Protein AF-A0A8H9AJJ0-F1 (afdb_monomer)

Mean predicted aligned error: 6.05 Å

Solvent-accessible surface area (backbone atoms only — not comparable to full-atom values): 7308 Å² total; per-residue (Å²): 135,81,74,43,32,34,42,67,49,96,86,74,47,79,44,82,40,78,66,68,56,63,47,35,72,48,75,40,75,92,76,56,26,38,43,30,27,13,41,34,85,67,61,60,88,91,44,80,47,28,68,42,54,62,27,43,49,65,76,58,33,47,30,60,77,32,35,38,36,30,72,42,64,71,45,50,35,41,33,28,30,70,80,91,70,82,76,54,98,85,54,63,83,82,66,79,80,70,48,56,39,40,82,36,28,38,30,41,56,80,34,54,70,47,79,53,78,85,72,88,74,75,85,125

Organism: Shigella boydii (NCBI:txid621)

Radius of gyration: 15.12 Å; Cα contacts (8 Å, |Δi|>4): 218; chains: 1; bounding box: 36×32×38 Å

pLDDT: mean 88.25, std 12.68, range [43.38, 98.0]

Secondary structure (DSSP, 8-state):
----EEEE-TTS-EEEEPPPPTT-EEEETTTTEEEEES--S-PPTT-TTHHHHHTS-HHHHT-TT-EEEESSTT-PEEEEE---PPPPTTPPSSPPPPSEEEEEEEE-TTS-EEE----S----

Nearest PDB structures (foldseek):
  8cp6-assembly1_B  TM=4.718E-01  e=9.000E-05  Pseudomonas aeruginosa
  8x0v-assembly1_B  TM=2.947E-01  e=1.580E+00  Stachybotrys sp.
  8xvt-assembly1_D  TM=3.325E-01  e=7.893E+00  Homo sapiens
  7rro-assembly1_X  TM=2.907E-01  e=8.396E+00  Bos taurus

Foldseek 3Di:
DQQWAWEADPVRDIDTDRDDFAQDKDQDPVVLKIKGFAQDQADDPPPLQGLQLNLADCVQRNDRQWMWMANHSQDKTQIWHDADDDDDPPAPPPHDGDSYTDRQWIAGSNRDIDGDHDDPDPPD

Structure (mmCIF, N/CA/C/O backbone):
data_AF-A0A8H9AJJ0-F1
#
_entry.id   AF-A0A8H9AJJ0-F1
#
loop_
_atom_site.group_PDB
_atom_site.id
_atom_site.type_symbol
_atom_site.label_atom_id
_atom_site.label_alt_id
_atom_site.label_comp_id
_atom_site.label_asym_id
_atom_site.label_entity_id
_atom_site.label_seq_id
_atom_site.pdbx_PDB_ins_code
_atom_site.Cartn_x
_atom_site.Cartn_y
_atom_site.Cartn_z
_atom_site.occupancy
_atom_site.B_iso_or_equiv
_atom_site.auth_seq_id
_atom_site.auth_comp_id
_atom_site.auth_asym_id
_atom_site.auth_atom_id
_atom_site.pdbx_PDB_model_num
ATOM 1 N N . ARG A 1 1 ? 22.107 -7.146 2.492 1.00 48.84 1 ARG A N 1
ATOM 2 C CA . ARG A 1 1 ? 20.794 -7.828 2.494 1.00 48.84 1 ARG A CA 1
ATOM 3 C C . ARG A 1 1 ? 19.827 -6.804 1.931 1.00 48.84 1 ARG A C 1
ATOM 5 O O . ARG A 1 1 ? 19.473 -5.886 2.653 1.00 48.84 1 ARG A O 1
ATOM 12 N N . ASP A 1 2 ? 19.566 -6.897 0.629 1.00 55.88 2 ASP A N 1
ATOM 13 C CA . ASP A 1 2 ? 18.906 -5.874 -0.207 1.00 55.88 2 ASP A CA 1
ATOM 14 C C . ASP A 1 2 ? 17.390 -6.098 -0.325 1.00 55.88 2 ASP A C 1
ATOM 16 O O . ASP A 1 2 ? 16.751 -5.659 -1.276 1.00 55.88 2 ASP A O 1
ATOM 20 N N . ASP A 1 3 ? 16.791 -6.791 0.644 1.00 67.38 3 ASP A N 1
ATOM 21 C CA . ASP A 1 3 ? 15.403 -7.249 0.537 1.00 67.38 3 ASP A CA 1
ATOM 22 C C . ASP A 1 3 ? 14.382 -6.152 0.889 1.00 67.38 3 ASP A C 1
ATOM 24 O O . ASP A 1 3 ? 13.186 -6.408 0.842 1.00 67.38 3 ASP A O 1
ATOM 28 N N . GLY A 1 4 ? 14.827 -4.950 1.272 1.00 82.88 4 GLY A N 1
ATOM 29 C CA . GLY A 1 4 ? 13.969 -3.867 1.761 1.00 82.88 4 G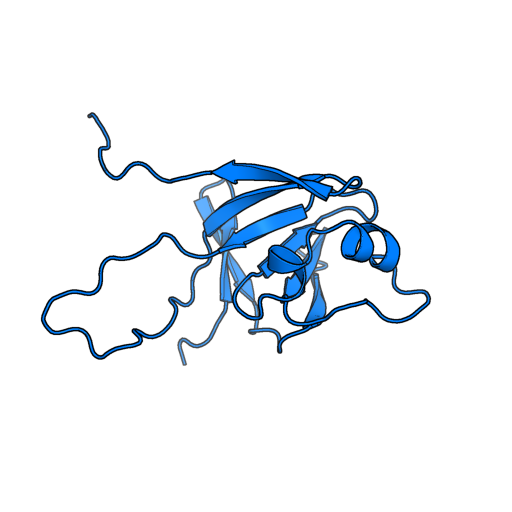LY A CA 1
ATOM 30 C C . GLY A 1 4 ? 13.032 -3.289 0.698 1.00 82.88 4 GLY A C 1
ATOM 31 O O . GLY A 1 4 ? 13.380 -3.186 -0.478 1.00 82.88 4 GLY A O 1
ATOM 32 N N . LEU A 1 5 ? 11.844 -2.856 1.122 1.00 90.62 5 LEU A N 1
ATOM 33 C CA . LEU A 1 5 ? 10.926 -2.095 0.279 1.00 90.62 5 LEU A CA 1
ATOM 34 C C . LEU A 1 5 ? 11.344 -0.623 0.268 1.00 90.62 5 LEU A C 1
ATOM 36 O O . LEU A 1 5 ? 11.479 -0.005 1.324 1.00 90.62 5 LEU A O 1
ATOM 40 N N . ILE A 1 6 ? 11.486 -0.053 -0.927 1.00 92.50 6 ILE A N 1
ATOM 41 C CA . ILE A 1 6 ? 11.859 1.355 -1.104 1.00 92.50 6 ILE A CA 1
ATOM 42 C C . ILE A 1 6 ? 10.716 2.112 -1.781 1.00 92.50 6 ILE A C 1
ATOM 44 O O . ILE A 1 6 ? 10.270 1.734 -2.868 1.00 92.50 6 ILE A O 1
ATOM 48 N N . LEU A 1 7 ? 10.262 3.194 -1.146 1.00 91.94 7 LEU A N 1
ATOM 49 C CA . LEU A 1 7 ? 9.294 4.143 -1.700 1.00 91.94 7 LEU A CA 1
ATOM 50 C C . LEU A 1 7 ? 9.980 5.486 -1.938 1.00 91.94 7 LEU A C 1
ATOM 52 O O . LEU A 1 7 ? 10.677 5.975 -1.056 1.00 91.94 7 LEU A O 1
ATOM 56 N N . ASN A 1 8 ? 9.757 6.099 -3.096 1.00 88.88 8 ASN A N 1
ATOM 57 C CA . ASN A 1 8 ? 10.261 7.443 -3.375 1.00 88.88 8 ASN A CA 1
ATOM 58 C C . ASN A 1 8 ? 9.124 8.455 -3.231 1.00 88.88 8 ASN A C 1
ATOM 60 O O . ASN A 1 8 ? 8.056 8.268 -3.819 1.00 88.88 8 ASN A O 1
ATOM 64 N N . ASP A 1 9 ? 9.344 9.506 -2.442 1.00 86.06 9 ASP A N 1
ATOM 65 C CA . ASP A 1 9 ? 8.394 10.611 -2.326 1.00 86.06 9 ASP A CA 1
ATOM 66 C C . ASP A 1 9 ? 8.611 11.681 -3.411 1.00 86.06 9 ASP A C 1
ATOM 68 O O . ASP A 1 9 ? 9.581 11.663 -4.171 1.00 86.06 9 ASP A O 1
ATOM 72 N N . ASN A 1 10 ? 7.689 12.644 -3.481 1.00 82.69 10 ASN A N 1
ATOM 73 C CA . ASN A 1 10 ? 7.726 13.715 -4.480 1.00 82.69 10 ASN A CA 1
ATOM 74 C C . ASN A 1 10 ? 8.901 14.695 -4.289 1.00 82.69 10 ASN A C 1
ATOM 76 O O . ASN A 1 10 ? 9.173 15.492 -5.183 1.00 82.69 10 ASN A O 1
ATOM 80 N N . GLY A 1 11 ? 9.575 14.670 -3.134 1.00 84.94 11 GLY A N 1
ATOM 81 C CA . GLY A 1 11 ? 10.755 15.484 -2.839 1.00 84.94 11 GLY A CA 1
ATOM 82 C C . GLY A 1 11 ? 12.069 14.819 -3.254 1.00 84.94 11 GLY A C 1
ATOM 83 O O . GLY A 1 11 ? 13.133 15.378 -2.997 1.00 84.94 11 GLY A O 1
ATOM 84 N N . GLY A 1 12 ? 12.010 13.632 -3.869 1.00 85.75 12 GLY A N 1
ATOM 85 C CA . GLY A 1 12 ? 13.187 12.860 -4.267 1.00 85.75 12 GLY A CA 1
ATOM 86 C C . GLY A 1 12 ? 13.827 12.078 -3.118 1.00 85.75 12 GLY A C 1
ATOM 87 O O . GLY A 1 12 ? 14.935 11.566 -3.275 1.00 85.75 12 GLY A O 1
ATOM 88 N N . ARG A 1 13 ? 13.156 11.972 -1.964 1.00 92.62 13 ARG A N 1
ATOM 89 C CA . ARG A 1 13 ? 13.641 11.191 -0.824 1.00 92.62 13 ARG A CA 1
ATOM 90 C C . ARG A 1 13 ? 13.195 9.737 -0.959 1.00 92.62 13 ARG A C 1
ATOM 92 O O . ARG A 1 13 ? 12.023 9.456 -1.204 1.00 92.62 13 ARG A O 1
ATOM 99 N N . SER A 1 14 ? 14.128 8.818 -0.726 1.00 91.62 14 SER A N 1
ATOM 100 C CA . SER A 1 14 ? 13.841 7.391 -0.579 1.00 91.62 14 SER A CA 1
ATOM 101 C C . SER A 1 14 ? 13.497 7.056 0.872 1.00 91.62 14 SER A C 1
ATOM 103 O O . SER A 1 14 ? 14.194 7.450 1.808 1.00 91.62 14 SER A O 1
ATOM 105 N N . ILE A 1 15 ? 12.413 6.312 1.052 1.00 92.69 15 ILE A N 1
ATOM 106 C CA . ILE A 1 15 ? 11.880 5.854 2.331 1.00 92.69 15 ILE A CA 1
ATOM 107 C C . ILE A 1 15 ? 11.983 4.331 2.344 1.00 92.69 15 ILE A C 1
ATOM 109 O O . ILE A 1 15 ? 11.509 3.663 1.423 1.00 92.69 15 ILE A O 1
ATOM 113 N N . HIS A 1 16 ? 12.597 3.787 3.390 1.00 93.19 16 HIS A N 1
ATOM 114 C CA . HIS A 1 16 ? 12.874 2.361 3.513 1.00 93.19 16 HIS A CA 1
ATOM 115 C C . HIS A 1 16 ? 11.912 1.699 4.498 1.00 93.19 16 HIS A C 1
ATOM 117 O O . HIS A 1 16 ? 11.689 2.203 5.599 1.00 93.19 16 HIS A O 1
ATOM 123 N N . PHE A 1 17 ? 11.385 0.545 4.107 1.00 93.62 17 PHE A N 1
ATOM 124 C CA . PHE A 1 17 ? 10.519 -0.299 4.918 1.00 93.62 17 PHE A CA 1
ATOM 125 C C . PHE A 1 17 ? 11.017 -1.741 4.913 1.00 93.62 17 PHE A C 1
ATOM 127 O O . PHE A 1 17 ? 11.537 -2.233 3.909 1.00 93.62 17 PHE A O 1
ATOM 134 N N . GLU A 1 18 ? 10.769 -2.447 6.014 1.00 93.69 18 GLU A N 1
ATOM 135 C CA . GLU A 1 18 ? 10.762 -3.907 5.980 1.00 93.69 18 GLU A CA 1
ATOM 136 C C . GLU A 1 18 ? 9.614 -4.387 5.072 1.00 93.69 18 GLU A C 1
ATOM 138 O O . GLU A 1 18 ? 8.513 -3.821 5.128 1.00 93.69 18 GLU A O 1
ATOM 143 N N . PRO A 1 19 ? 9.826 -5.407 4.222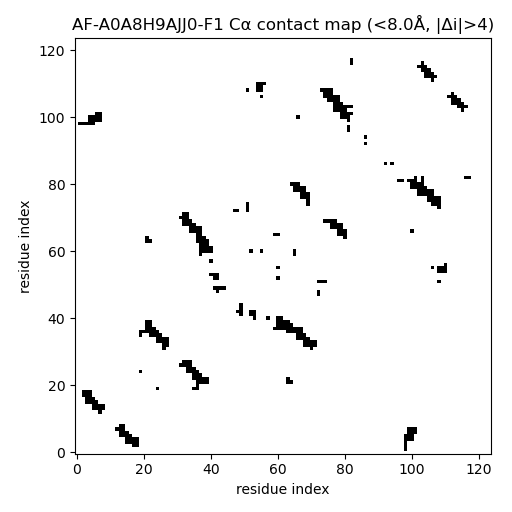 1.00 91.25 19 PRO A N 1
ATOM 144 C CA . PRO A 1 19 ? 8.764 -5.949 3.387 1.00 91.25 19 PRO A CA 1
ATOM 145 C C . PRO A 1 19 ? 7.639 -6.539 4.227 1.00 91.25 19 PRO A C 1
ATOM 147 O O . PRO A 1 19 ? 7.867 -7.351 5.120 1.00 91.25 19 PRO A O 1
ATOM 150 N N . LEU A 1 20 ? 6.410 -6.184 3.873 1.00 94.06 20 LEU A N 1
ATOM 151 C CA . LEU A 1 20 ? 5.213 -6.754 4.479 1.00 94.06 20 LEU A CA 1
ATOM 152 C C . LEU A 1 20 ? 4.896 -8.109 3.839 1.00 94.06 20 LEU A C 1
ATOM 154 O O . LEU A 1 20 ? 5.104 -8.288 2.635 1.00 94.06 20 LEU A O 1
ATOM 158 N N . LEU A 1 21 ? 4.334 -9.052 4.590 1.00 94.50 21 LEU A N 1
ATOM 159 C CA . LEU A 1 21 ? 3.688 -10.234 4.013 1.00 94.50 21 LEU A CA 1
ATOM 160 C C . LEU A 1 21 ? 2.392 -9.830 3.281 1.00 94.50 21 LEU A C 1
ATOM 162 O O . LEU A 1 21 ? 1.814 -8.778 3.567 1.00 94.50 21 LEU A O 1
ATOM 166 N N . PRO A 1 22 ? 1.909 -10.622 2.304 1.00 95.94 22 PRO A N 1
ATOM 167 C CA . PRO A 1 22 ? 0.635 -10.338 1.648 1.00 95.94 22 PRO A CA 1
ATOM 168 C C . PRO A 1 22 ? -0.509 -10.145 2.654 1.00 95.94 22 PRO A C 1
ATOM 170 O O . PRO A 1 22 ? -0.728 -10.982 3.529 1.00 95.94 22 PRO A O 1
ATOM 173 N N . GLY A 1 23 ? -1.242 -9.037 2.526 1.00 96.25 23 GLY A N 1
ATOM 174 C CA . GLY A 1 23 ? -2.350 -8.682 3.413 1.00 96.25 23 GLY A CA 1
ATOM 175 C C . GLY A 1 23 ? -1.976 -7.977 4.719 1.00 96.25 23 GLY A C 1
ATOM 176 O O . GLY A 1 23 ? -2.889 -7.607 5.465 1.00 96.25 23 GLY A O 1
ATOM 177 N N . GLU A 1 24 ? -0.689 -7.789 5.014 1.00 96.69 24 GLU A N 1
ATOM 178 C CA . GLU A 1 24 ? -0.245 -7.048 6.196 1.00 96.69 24 GLU A CA 1
ATOM 179 C C . GLU A 1 24 ? -0.382 -5.534 6.022 1.00 96.69 24 GLU A C 1
ATOM 181 O O . GLU A 1 24 ? -0.308 -4.990 4.917 1.00 96.69 24 GLU A O 1
ATOM 186 N N . ALA A 1 25 ? -0.561 -4.855 7.154 1.00 96.00 25 ALA A N 1
ATOM 187 C CA . ALA A 1 25 ? -0.649 -3.409 7.264 1.00 96.00 25 ALA A CA 1
ATOM 188 C C . ALA A 1 25 ? 0.235 -2.924 8.416 1.00 96.00 25 ALA A C 1
ATOM 190 O O . ALA A 1 25 ? 0.224 -3.506 9.500 1.00 96.00 25 ALA A O 1
ATOM 191 N N . VAL A 1 26 ? 0.948 -1.821 8.204 1.00 96.62 26 VAL A N 1
ATOM 192 C CA . VAL A 1 26 ? 1.746 -1.145 9.229 1.00 96.62 26 VAL A CA 1
ATOM 193 C C . VAL A 1 26 ? 1.471 0.353 9.198 1.00 96.62 26 VAL A C 1
ATOM 195 O O . VAL A 1 26 ? 1.272 0.937 8.133 1.00 96.62 26 VAL A O 1
ATOM 198 N N . TYR A 1 27 ? 1.461 0.989 10.368 1.00 96.69 27 TYR A N 1
ATOM 199 C CA . TYR A 1 27 ? 1.440 2.444 10.473 1.00 96.69 27 TYR A CA 1
ATOM 200 C C . TYR A 1 27 ? 2.856 2.966 10.710 1.00 96.69 27 TYR A C 1
ATOM 202 O O . TYR A 1 27 ? 3.467 2.685 11.744 1.00 96.69 27 TYR A O 1
ATOM 210 N N . SER A 1 28 ? 3.367 3.751 9.767 1.00 96.06 28 SER A N 1
ATOM 211 C CA . SER A 1 28 ? 4.612 4.488 9.934 1.00 96.06 28 SER A CA 1
ATOM 212 C C . SER A 1 28 ? 4.354 5.775 10.702 1.00 96.06 28 SER A C 1
ATOM 214 O O . SER A 1 28 ? 3.666 6.676 10.219 1.00 96.06 28 SER A O 1
ATOM 216 N N . ARG A 1 29 ? 4.934 5.886 11.900 1.00 96.50 29 ARG A N 1
ATOM 217 C CA . ARG A 1 29 ? 4.837 7.114 12.703 1.00 96.50 29 ARG A CA 1
ATOM 218 C C . ARG A 1 29 ? 5.703 8.240 12.138 1.00 96.50 29 ARG A C 1
ATOM 220 O O . ARG A 1 29 ? 5.284 9.386 12.235 1.00 96.50 29 ARG A O 1
ATOM 227 N N . SER A 1 30 ? 6.866 7.930 11.552 1.00 94.00 30 SER A N 1
ATOM 228 C CA . SER A 1 30 ? 7.751 8.944 10.954 1.00 94.00 30 SER A CA 1
ATOM 229 C C . SER A 1 30 ? 7.138 9.553 9.697 1.00 94.00 30 SER A C 1
ATOM 231 O O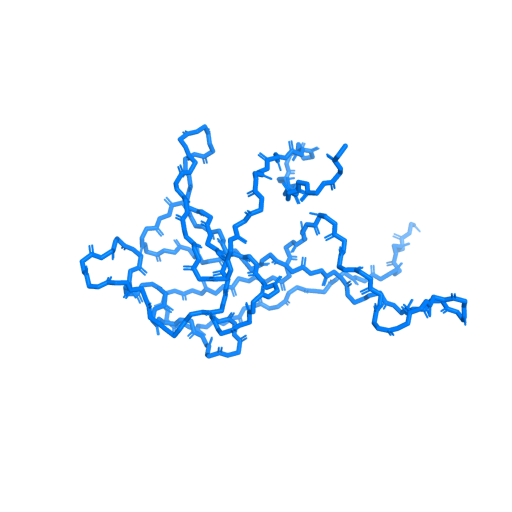 . SER A 1 30 ? 7.197 10.763 9.514 1.00 94.00 30 SER A O 1
ATOM 233 N N . GLU A 1 31 ? 6.478 8.725 8.884 1.00 95.12 31 GLU A N 1
ATOM 234 C CA . GLU A 1 31 ? 5.839 9.164 7.639 1.00 95.12 31 GLU A CA 1
ATOM 235 C C . GLU A 1 31 ? 4.357 9.534 7.823 1.00 95.12 31 GLU A C 1
ATOM 237 O O . GLU A 1 31 ? 3.700 9.951 6.875 1.00 95.12 31 GLU A O 1
ATOM 242 N N . SER A 1 32 ? 3.810 9.388 9.037 1.00 95.44 32 SER A N 1
ATOM 243 C CA . SER A 1 32 ? 2.400 9.659 9.371 1.00 95.44 32 SER A CA 1
ATOM 244 C C . SER A 1 32 ? 1.400 9.014 8.401 1.00 95.44 32 SER A C 1
ATOM 246 O O . SER A 1 32 ? 0.443 9.643 7.946 1.00 95.44 32 SER A O 1
ATOM 248 N N . MET A 1 33 ? 1.631 7.746 8.062 1.00 96.50 33 MET A N 1
ATOM 249 C CA . MET A 1 33 ? 0.835 7.034 7.063 1.00 96.50 33 MET A CA 1
ATOM 250 C C . MET A 1 33 ? 0.764 5.534 7.317 1.00 96.50 33 MET A C 1
ATOM 252 O O . MET A 1 33 ? 1.649 4.931 7.921 1.00 96.50 33 MET A O 1
ATOM 256 N N . TRP A 1 34 ? -0.292 4.922 6.799 1.00 97.44 34 TRP A N 1
ATOM 257 C CA . TRP A 1 34 ? -0.423 3.483 6.663 1.00 97.44 34 TRP A CA 1
ATOM 258 C C . TRP A 1 34 ? 0.219 3.003 5.368 1.00 97.44 34 TRP A C 1
ATOM 260 O O . TRP A 1 34 ? 0.020 3.600 4.308 1.00 97.44 34 TRP A O 1
ATOM 270 N N . LEU A 1 35 ? 0.915 1.878 5.469 1.00 97.62 35 LEU A N 1
ATOM 271 C CA . LEU A 1 35 ? 1.384 1.075 4.355 1.00 97.62 35 LEU A CA 1
ATOM 272 C C . LEU A 1 35 ? 0.735 -0.304 4.456 1.00 97.62 35 LEU A C 1
ATOM 274 O O . LEU A 1 35 ? 0.752 -0.926 5.516 1.00 97.62 35 LEU A O 1
ATOM 278 N N . VAL A 1 36 ? 0.151 -0.774 3.362 1.00 97.38 36 VAL A N 1
ATOM 279 C CA . VAL A 1 36 ? -0.556 -2.052 3.297 1.00 97.38 36 VAL A CA 1
ATOM 280 C C . VAL A 1 36 ? -0.093 -2.808 2.065 1.00 97.38 36 VAL A C 1
ATOM 282 O O . VAL A 1 36 ? -0.000 -2.227 0.985 1.00 97.38 36 VAL A O 1
ATOM 285 N N . ARG A 1 37 ? 0.177 -4.105 2.197 1.00 96.81 37 ARG A N 1
ATOM 286 C CA . ARG A 1 37 ? 0.409 -4.975 1.043 1.00 96.81 37 ARG A CA 1
ATOM 287 C C . ARG A 1 37 ? -0.901 -5.637 0.635 1.00 96.81 37 ARG A C 1
ATOM 289 O O . ARG A 1 37 ? -1.639 -6.141 1.482 1.00 96.81 37 ARG A O 1
ATOM 296 N N . GLY A 1 38 ? -1.189 -5.645 -0.663 1.00 97.31 38 GLY A N 1
ATOM 297 C CA . GLY A 1 38 ? -2.303 -6.412 -1.216 1.00 97.31 38 GLY A CA 1
ATOM 298 C C . GLY A 1 38 ? -2.169 -7.917 -0.967 1.00 97.31 38 GLY A C 1
ATOM 299 O O . GLY A 1 38 ? -1.199 -8.397 -0.377 1.00 97.31 38 GLY A O 1
ATOM 300 N N . GLY A 1 39 ? -3.175 -8.676 -1.393 1.00 97.56 39 GLY A N 1
ATOM 301 C CA . GLY A 1 39 ? -3.251 -10.122 -1.152 1.00 97.56 39 GLY A CA 1
ATOM 302 C C . GLY A 1 39 ? -4.263 -10.524 -0.083 1.00 97.56 39 GLY A C 1
ATOM 303 O O . GLY A 1 39 ? -4.198 -11.638 0.430 1.00 97.56 39 GLY A O 1
ATOM 304 N N . LYS A 1 40 ? -5.210 -9.641 0.264 1.00 95.81 40 LYS A N 1
ATOM 305 C CA . LYS A 1 40 ? -6.260 -9.948 1.242 1.00 95.81 40 LYS A CA 1
ATOM 306 C C . LYS A 1 40 ? -7.607 -9.385 0.821 1.00 95.81 40 LYS A C 1
ATOM 308 O O . LYS A 1 40 ? -7.731 -8.214 0.470 1.00 95.81 40 LYS A O 1
ATOM 313 N N . ALA A 1 41 ? -8.646 -10.209 0.918 1.00 96.62 41 ALA A N 1
ATOM 314 C CA . ALA A 1 41 ? -10.000 -9.797 0.566 1.00 96.62 41 ALA A CA 1
ATOM 315 C C . ALA A 1 41 ? -10.516 -8.681 1.487 1.00 96.62 41 ALA A C 1
ATOM 317 O O . ALA A 1 41 ? -10.979 -7.651 1.006 1.00 96.62 41 ALA A O 1
ATOM 318 N N . ALA A 1 42 ? -10.395 -8.830 2.802 1.00 95.69 42 ALA A N 1
ATOM 319 C CA . ALA A 1 42 ? -10.908 -7.860 3.765 1.00 95.69 42 ALA A CA 1
ATOM 320 C C . ALA A 1 42 ? -9.911 -7.621 4.897 1.00 95.69 42 ALA A C 1
ATOM 322 O O . ALA A 1 42 ? -9.179 -8.528 5.287 1.00 95.69 42 ALA A O 1
ATOM 323 N N . GLN A 1 43 ? -9.899 -6.410 5.449 1.00 94.00 43 GLN A N 1
ATOM 324 C CA . GLN A 1 43 ? -9.221 -6.165 6.720 1.00 94.00 43 GLN A CA 1
ATOM 325 C C . GLN A 1 43 ? -10.047 -6.738 7.880 1.00 94.00 43 GLN A C 1
ATOM 327 O O . GLN A 1 43 ? -11.251 -6.923 7.709 1.00 94.00 43 GLN A O 1
ATOM 332 N N . PRO A 1 44 ? -9.426 -7.040 9.037 1.00 91.31 44 PRO A N 1
ATOM 333 C CA . PRO A 1 44 ? -10.160 -7.508 10.208 1.00 91.31 44 PRO A CA 1
ATOM 334 C C . PRO A 1 44 ? -11.232 -6.504 10.639 1.00 91.31 44 PRO A C 1
ATOM 336 O O . PRO A 1 44 ? -11.080 -5.294 10.437 1.00 91.31 44 PRO A O 1
ATOM 339 N N . ASP A 1 45 ? -12.286 -7.004 11.277 1.00 87.81 45 ASP A N 1
ATOM 340 C CA . ASP A 1 45 ? -13.333 -6.154 11.835 1.00 87.81 45 ASP A CA 1
ATOM 341 C C . ASP A 1 45 ? -12.748 -5.147 12.833 1.00 87.81 45 ASP A C 1
ATOM 343 O O . ASP A 1 45 ? -11.833 -5.448 13.599 1.00 87.81 45 ASP A O 1
ATOM 347 N N . GLY A 1 46 ? -13.251 -3.912 12.790 1.00 89.88 46 GLY A N 1
ATOM 348 C CA . GLY A 1 46 ? -12.758 -2.815 13.628 1.00 89.88 46 GLY A CA 1
ATOM 349 C C . GLY A 1 46 ? -11.418 -2.209 13.190 1.00 89.88 46 GLY A C 1
ATOM 350 O O . GLY A 1 46 ? -11.005 -1.202 13.762 1.00 89.88 46 GLY A O 1
ATOM 351 N N . HIS A 1 47 ? -10.751 -2.745 12.160 1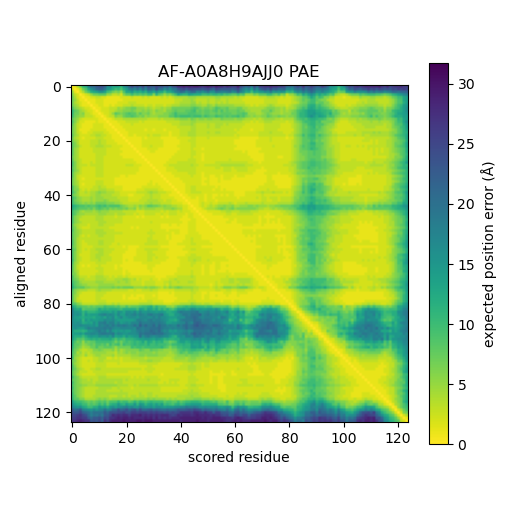.00 93.94 47 HIS A N 1
ATOM 352 C CA . HIS A 1 47 ? -9.538 -2.130 11.624 1.00 93.94 47 HIS A CA 1
ATOM 353 C C . HIS A 1 47 ? -9.844 -0.751 11.019 1.00 93.94 47 HIS A C 1
ATOM 355 O O . HIS A 1 47 ? -10.758 -0.606 10.204 1.00 93.94 47 HIS A O 1
ATOM 361 N N . THR A 1 48 ? -9.024 0.255 11.339 1.00 95.31 48 THR A N 1
ATOM 362 C CA . THR A 1 48 ? -9.208 1.658 10.915 1.00 95.31 48 THR A CA 1
ATOM 363 C C . THR A 1 48 ? -9.414 1.819 9.406 1.00 95.31 48 THR A C 1
ATOM 365 O O . THR A 1 48 ? -10.197 2.653 8.959 1.00 95.31 48 THR A O 1
ATOM 368 N N . LEU A 1 49 ? -8.731 0.998 8.605 1.00 96.81 49 LEU A N 1
ATOM 369 C CA . LEU A 1 49 ? -8.796 1.043 7.139 1.00 96.81 49 LEU A CA 1
ATOM 370 C C . LEU A 1 49 ? -9.845 0.106 6.523 1.00 96.81 49 LEU A C 1
ATOM 372 O O . LEU A 1 49 ? -9.913 0.030 5.301 1.00 96.81 49 LEU A O 1
ATOM 376 N N . ALA A 1 50 ? -10.647 -0.627 7.304 1.00 95.94 50 ALA A N 1
ATOM 377 C CA . ALA A 1 50 ? -11.493 -1.701 6.770 1.00 95.94 50 ALA A CA 1
ATOM 378 C C . ALA A 1 50 ? -12.469 -1.230 5.685 1.00 95.94 50 ALA A C 1
ATOM 380 O O . ALA A 1 50 ? -12.557 -1.840 4.619 1.00 95.94 50 ALA A O 1
ATOM 381 N N . ARG A 1 51 ? -13.140 -0.094 5.911 1.00 95.38 51 ARG A N 1
ATOM 382 C CA . ARG A 1 51 ? -14.059 0.492 4.926 1.00 95.38 51 ARG A CA 1
ATOM 383 C C . ARG A 1 51 ? -13.330 0.941 3.659 1.00 95.38 51 ARG A C 1
ATOM 385 O O . ARG A 1 51 ? -13.788 0.658 2.558 1.00 95.38 51 ARG A O 1
ATOM 392 N N . LEU A 1 52 ? -12.206 1.636 3.822 1.00 97.19 52 LEU A N 1
ATOM 393 C CA . LEU A 1 52 ? -11.416 2.161 2.712 1.00 97.19 52 LEU A CA 1
ATOM 394 C C . LEU A 1 52 ? -10.772 1.030 1.887 1.00 97.19 52 LEU A C 1
ATOM 396 O O . LEU A 1 52 ? -10.700 1.119 0.666 1.00 97.19 52 LEU A O 1
ATOM 400 N N . TRP A 1 53 ? -10.357 -0.058 2.539 1.00 97.62 53 TRP A N 1
ATOM 401 C CA . TRP A 1 53 ? -9.880 -1.279 1.890 1.00 97.62 53 TRP A CA 1
ATOM 402 C C . TRP A 1 53 ? -10.983 -1.980 1.100 1.00 97.62 53 TRP A C 1
ATOM 404 O O . TRP A 1 53 ? -10.771 -2.388 -0.036 1.00 97.62 53 TRP A O 1
ATOM 414 N N . GLY A 1 54 ? -12.176 -2.105 1.690 1.00 96.75 54 GLY A N 1
ATOM 415 C CA . GLY A 1 54 ? -13.319 -2.755 1.049 1.00 96.75 54 GLY A CA 1
ATOM 416 C C . GLY A 1 54 ? -13.822 -2.035 -0.205 1.00 96.75 54 GLY A C 1
ATOM 417 O O . GLY A 1 54 ? -14.456 -2.670 -1.042 1.00 96.75 54 GLY A O 1
ATOM 418 N N . ALA A 1 55 ? -13.521 -0.742 -0.349 1.00 96.69 55 ALA A N 1
ATOM 419 C CA . ALA A 1 55 ? -13.851 0.035 -1.540 1.00 96.69 55 ALA A CA 1
ATOM 420 C C . ALA A 1 55 ? -12.900 -0.218 -2.722 1.00 96.69 55 ALA A C 1
ATOM 422 O O . ALA A 1 55 ? -13.245 0.124 -3.848 1.00 96.69 55 ALA A O 1
ATOM 423 N N . LEU A 1 56 ? -11.715 -0.797 -2.495 1.00 97.81 56 LEU A N 1
ATOM 424 C CA . LEU A 1 56 ? -10.773 -1.080 -3.575 1.00 97.81 56 LEU A CA 1
ATOM 425 C C . LEU A 1 56 ? -11.331 -2.134 -4.546 1.00 97.81 56 LEU A C 1
ATOM 427 O O . LEU A 1 56 ? -11.859 -3.161 -4.097 1.00 97.81 56 LEU A O 1
ATOM 431 N N . PRO A 1 57 ? -11.128 -1.950 -5.863 1.00 97.44 57 PRO A N 1
ATOM 432 C CA . PRO A 1 57 ? -11.354 -3.001 -6.844 1.00 97.44 57 PRO A CA 1
ATOM 433 C C . PRO A 1 57 ? -10.644 -4.316 -6.458 1.00 97.44 57 PRO A C 1
ATOM 435 O O . PRO A 1 57 ? -9.528 -4.276 -5.920 1.00 97.44 57 PRO A O 1
ATOM 438 N N . PRO A 1 58 ? -11.274 -5.492 -6.672 1.00 97.81 58 PRO A N 1
ATOM 439 C CA . PRO A 1 58 ? -10.695 -6.786 -6.304 1.00 97.81 58 PRO A CA 1
ATOM 440 C C . PRO A 1 58 ? -9.292 -7.031 -6.866 1.00 97.81 58 PRO A C 1
ATOM 442 O O . PRO A 1 58 ? -8.439 -7.521 -6.134 1.00 97.81 58 PRO A O 1
ATOM 445 N N . ASP A 1 59 ? -9.037 -6.653 -8.114 1.00 96.06 59 ASP A N 1
ATOM 446 C CA . ASP A 1 59 ? -7.739 -6.764 -8.788 1.00 96.06 59 ASP A CA 1
ATOM 447 C C . ASP A 1 59 ? -6.623 -5.995 -8.064 1.00 96.06 59 ASP A C 1
ATOM 449 O O . ASP A 1 59 ? -5.491 -6.475 -7.997 1.00 96.06 59 ASP A O 1
ATOM 453 N N . ILE A 1 60 ? -6.944 -4.864 -7.427 1.00 96.88 60 ILE A N 1
ATOM 454 C CA . ILE A 1 60 ? -5.977 -4.094 -6.636 1.00 96.88 60 ILE A CA 1
ATOM 455 C C . ILE A 1 60 ? -5.764 -4.728 -5.257 1.00 96.88 60 ILE A C 1
ATOM 457 O O . ILE A 1 60 ? -4.634 -5.050 -4.8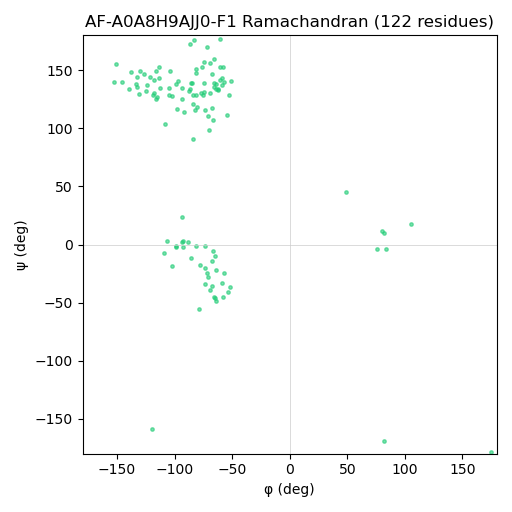87 1.00 96.88 60 ILE A O 1
ATOM 461 N N . ARG A 1 61 ? -6.831 -4.937 -4.473 1.00 96.81 61 ARG A N 1
ATOM 462 C CA . ARG A 1 61 ? -6.693 -5.404 -3.074 1.00 96.81 61 ARG A CA 1
ATOM 463 C C . ARG A 1 61 ? -6.244 -6.863 -2.950 1.00 96.81 61 ARG A C 1
ATOM 465 O O . ARG A 1 61 ? -5.613 -7.235 -1.958 1.00 96.81 61 ARG A O 1
ATOM 472 N N . LEU A 1 62 ? -6.551 -7.702 -3.941 1.00 97.88 62 LEU A N 1
ATOM 473 C CA . LEU A 1 62 ? -6.141 -9.108 -3.958 1.00 97.88 62 LEU A CA 1
ATOM 474 C C . LEU A 1 62 ? -4.744 -9.315 -4.550 1.00 97.88 62 LEU A C 1
ATOM 476 O O . LEU A 1 62 ? -4.197 -10.401 -4.385 1.00 97.88 62 LEU A O 1
ATOM 480 N N . SER A 1 63 ? -4.140 -8.309 -5.191 1.00 95.62 63 SER A N 1
ATOM 481 C CA . SER A 1 63 ? -2.797 -8.451 -5.760 1.00 95.62 63 SER A CA 1
ATOM 482 C C . SER A 1 63 ? -1.725 -8.461 -4.662 1.00 95.62 63 SER A C 1
ATOM 484 O O . SER A 1 63 ? -1.513 -7.436 -4.017 1.00 95.62 63 SER A O 1
ATOM 486 N N . PRO A 1 64 ? -0.972 -9.560 -4.461 1.00 94.06 64 PRO A N 1
ATOM 487 C CA . PRO A 1 64 ? 0.087 -9.622 -3.451 1.00 94.06 64 PRO A CA 1
ATOM 488 C C . PRO A 1 64 ? 1.343 -8.833 -3.847 1.00 94.06 64 PRO A C 1
ATOM 490 O O . PRO A 1 64 ? 2.331 -8.819 -3.108 1.00 94.06 64 PRO A O 1
ATOM 493 N N . HIS A 1 65 ? 1.351 -8.225 -5.030 1.00 91.62 65 HIS A N 1
ATOM 494 C CA . HIS A 1 65 ? 2.507 -7.522 -5.567 1.00 91.62 65 HIS A CA 1
ATOM 495 C C . HIS A 1 65 ? 2.391 -5.997 -5.433 1.00 91.62 65 HIS A C 1
ATOM 497 O O . HIS A 1 65 ? 3.409 -5.300 -5.494 1.00 91.62 65 HIS A O 1
ATOM 503 N N . LEU A 1 66 ? 1.171 -5.494 -5.218 1.00 94.69 66 LEU A N 1
ATOM 504 C CA . LEU A 1 66 ? 0.905 -4.081 -4.988 1.00 94.69 66 LEU A CA 1
ATOM 505 C C . LEU A 1 66 ? 1.084 -3.722 -3.515 1.00 94.69 66 LEU A C 1
ATOM 507 O O . LEU A 1 66 ? 0.649 -4.443 -2.611 1.00 94.69 66 LEU A O 1
ATOM 511 N N . TYR A 1 67 ? 1.685 -2.559 -3.303 1.00 96.12 67 TYR A N 1
ATOM 512 C CA . TYR A 1 67 ? 1.633 -1.847 -2.039 1.00 96.12 67 TYR A CA 1
ATOM 513 C C . TYR A 1 67 ? 0.660 -0.679 -2.157 1.00 96.12 67 TYR A C 1
ATOM 515 O O . TYR A 1 67 ? 0.453 -0.110 -3.228 1.00 96.12 67 TYR A O 1
ATOM 523 N N . LEU A 1 68 ? 0.032 -0.343 -1.043 1.00 97.38 68 LEU A N 1
ATOM 524 C CA . LEU A 1 68 ? -0.978 0.691 -0.939 1.00 97.38 68 LEU A CA 1
ATOM 525 C C . LEU A 1 68 ? -0.626 1.581 0.239 1.00 97.38 68 LEU A C 1
ATOM 527 O O . LEU A 1 68 ? -0.375 1.101 1.345 1.00 97.38 68 LEU A O 1
ATOM 531 N N . ALA A 1 69 ? -0.615 2.879 -0.004 1.00 97.56 69 ALA A N 1
ATOM 532 C CA . ALA A 1 69 ? -0.306 3.878 0.999 1.00 97.56 69 ALA A CA 1
ATOM 533 C C . ALA A 1 69 ? -1.509 4.798 1.216 1.00 97.56 69 ALA A C 1
ATOM 535 O O . ALA A 1 69 ? -2.195 5.156 0.259 1.00 97.56 69 ALA A O 1
ATOM 536 N N . THR A 1 70 ? -1.764 5.197 2.460 1.00 97.69 70 THR A N 1
ATOM 537 C CA . THR A 1 70 ? -2.722 6.265 2.785 1.00 97.69 70 THR A CA 1
ATOM 538 C C . THR A 1 70 ? -2.340 6.942 4.094 1.00 97.69 70 THR A C 1
ATOM 540 O O . THR A 1 70 ? -1.968 6.280 5.060 1.00 97.69 70 THR A O 1
ATOM 543 N N . ASN A 1 71 ? -2.472 8.261 4.172 1.00 96.44 71 ASN A N 1
ATOM 544 C CA . ASN A 1 71 ? -2.323 9.011 5.421 1.00 96.44 71 ASN A CA 1
ATOM 545 C C . ASN A 1 71 ? -3.669 9.236 6.136 1.00 96.44 71 ASN A C 1
ATOM 547 O O . ASN A 1 71 ? -3.721 9.879 7.182 1.00 96.44 71 ASN A O 1
ATOM 551 N N . SER A 1 72 ? -4.768 8.709 5.585 1.00 95.19 72 SER A N 1
ATOM 552 C CA . SER A 1 72 ? -6.122 8.941 6.082 1.00 95.19 72 SER A CA 1
ATOM 553 C C . SER A 1 72 ? -7.015 7.715 5.907 1.00 95.19 72 SER A C 1
ATOM 555 O O . SER A 1 72 ? -7.047 7.078 4.854 1.00 95.19 72 SER A O 1
ATOM 557 N N . ALA A 1 73 ? -7.852 7.430 6.907 1.00 92.88 73 ALA A N 1
ATOM 558 C CA . ALA A 1 73 ? -8.900 6.411 6.798 1.00 92.88 73 ALA A CA 1
ATOM 559 C C . ALA A 1 73 ? -9.979 6.757 5.748 1.00 92.88 73 ALA A C 1
ATOM 561 O O . ALA A 1 73 ? -10.811 5.917 5.415 1.00 92.88 73 ALA A O 1
ATOM 562 N N . GLN A 1 74 ? -9.973 7.987 5.220 1.00 93.75 74 GLN A N 1
ATOM 563 C CA . GLN A 1 74 ? -10.869 8.435 4.150 1.00 93.75 74 GLN A CA 1
ATOM 564 C C . GLN A 1 74 ? -10.222 8.399 2.755 1.00 93.75 74 GLN A C 1
ATOM 566 O O . GLN A 1 74 ? -10.902 8.709 1.776 1.00 93.75 74 GLN A O 1
ATOM 571 N N . GLY A 1 75 ? -8.951 7.999 2.659 1.00 94.50 75 GLY A N 1
ATOM 572 C CA . GLY A 1 75 ? -8.193 7.931 1.411 1.00 94.50 75 GLY A CA 1
ATOM 573 C C . GLY A 1 75 ? -7.598 9.275 0.966 1.00 94.50 75 GLY A C 1
ATOM 574 O O . GLY A 1 75 ? -7.630 10.241 1.735 1.00 94.50 75 GLY A O 1
ATOM 575 N N . PRO A 1 76 ? -7.075 9.343 -0.274 1.00 96.56 76 PRO A N 1
ATOM 576 C CA . PRO A 1 76 ? -7.048 8.267 -1.275 1.00 96.56 76 PRO A CA 1
ATOM 577 C C . PRO A 1 76 ? -6.054 7.149 -0.923 1.00 96.56 76 PRO A C 1
ATOM 579 O O . PRO A 1 76 ? -5.237 7.289 -0.019 1.00 96.56 76 PRO A O 1
ATOM 582 N N . TRP A 1 77 ? -6.113 6.043 -1.659 1.00 98.00 77 TRP A N 1
ATOM 583 C CA . TRP A 1 77 ? -4.997 5.110 -1.762 1.00 98.00 77 TRP A CA 1
ATOM 584 C C . TRP A 1 77 ? -4.024 5.582 -2.836 1.00 98.00 77 TRP A C 1
ATOM 586 O O . TRP A 1 77 ? -4.432 5.788 -3.980 1.00 98.00 77 TRP A O 1
ATOM 596 N N . TRP A 1 78 ? -2.743 5.665 -2.496 1.00 97.12 78 TRP A N 1
ATOM 597 C CA . TRP A 1 78 ? -1.654 5.652 -3.470 1.00 97.12 78 TRP A CA 1
ATOM 598 C C . TRP A 1 78 ? -1.325 4.205 -3.823 1.00 97.12 78 TRP A C 1
ATOM 600 O O . TRP A 1 78 ? -0.999 3.413 -2.936 1.00 97.12 78 TRP A O 1
ATOM 610 N N . ILE A 1 79 ? -1.439 3.857 -5.106 1.00 96.50 79 ILE A N 1
ATOM 611 C CA . ILE A 1 79 ? -1.177 2.510 -5.620 1.00 96.50 79 ILE A CA 1
ATOM 612 C C . ILE A 1 79 ? 0.283 2.437 -6.057 1.00 96.50 79 ILE A C 1
ATOM 614 O O . ILE A 1 79 ? 0.704 3.100 -7.009 1.00 96.50 79 ILE A O 1
ATOM 618 N N . LEU A 1 80 ? 1.050 1.621 -5.343 1.00 94.50 80 LEU A N 1
ATOM 619 C CA . LEU A 1 80 ? 2.492 1.493 -5.472 1.00 94.50 80 LEU A CA 1
ATOM 620 C C . LEU A 1 80 ? 2.810 0.144 -6.123 1.00 94.50 80 LEU A C 1
ATOM 622 O O . LEU A 1 80 ? 2.706 -0.918 -5.501 1.00 94.50 80 LEU A O 1
ATOM 626 N N . GLY A 1 81 ? 3.159 0.201 -7.403 1.00 91.38 81 GLY A N 1
ATOM 627 C CA . GLY A 1 81 ? 3.430 -0.952 -8.257 1.00 91.38 81 GLY A CA 1
ATOM 628 C C . GLY A 1 81 ? 4.858 -0.926 -8.789 1.00 91.38 81 GLY A C 1
ATOM 629 O O . GLY A 1 81 ? 5.735 -0.274 -8.224 1.00 91.38 81 GLY A O 1
ATOM 630 N N . TRP A 1 82 ? 5.095 -1.641 -9.879 1.00 81.69 82 TRP A N 1
ATOM 631 C CA . TRP A 1 82 ? 6.320 -1.540 -10.667 1.00 81.69 82 TRP A CA 1
ATOM 632 C C . TRP A 1 82 ? 5.965 -1.020 -12.057 1.00 81.69 82 TRP A C 1
ATOM 634 O O . TRP A 1 82 ? 4.879 -1.301 -12.565 1.00 81.69 82 TRP A O 1
ATOM 644 N N . SER A 1 83 ? 6.884 -0.288 -12.684 1.00 68.31 83 SER A N 1
ATOM 645 C CA . SER A 1 83 ? 6.823 -0.090 -14.131 1.00 68.31 83 SER A CA 1
ATOM 646 C C . SER A 1 83 ? 6.964 -1.447 -14.822 1.00 68.31 83 SER A C 1
ATOM 648 O O . SER A 1 83 ? 7.844 -2.231 -14.458 1.00 68.31 83 SER A O 1
ATOM 650 N N . GLU A 1 84 ? 6.116 -1.739 -15.812 1.00 62.41 84 GLU A N 1
ATOM 651 C CA . GLU A 1 84 ? 6.314 -2.900 -16.684 1.00 62.41 84 GLU A CA 1
ATOM 652 C C . GLU A 1 84 ? 7.713 -2.816 -17.301 1.00 62.41 84 GLU A C 1
ATOM 654 O O . GLU A 1 84 ? 8.014 -1.935 -18.105 1.00 62.41 84 GLU A O 1
ATOM 659 N N . ARG A 1 85 ? 8.594 -3.727 -16.890 1.00 65.88 85 ARG A N 1
ATOM 660 C CA . ARG A 1 85 ? 9.887 -3.926 -17.532 1.00 65.88 85 ARG A CA 1
ATOM 661 C C . ARG A 1 85 ? 9.711 -5.025 -18.566 1.00 65.88 85 ARG A C 1
ATOM 663 O O . ARG A 1 85 ? 9.293 -6.124 -18.214 1.00 65.88 85 ARG A 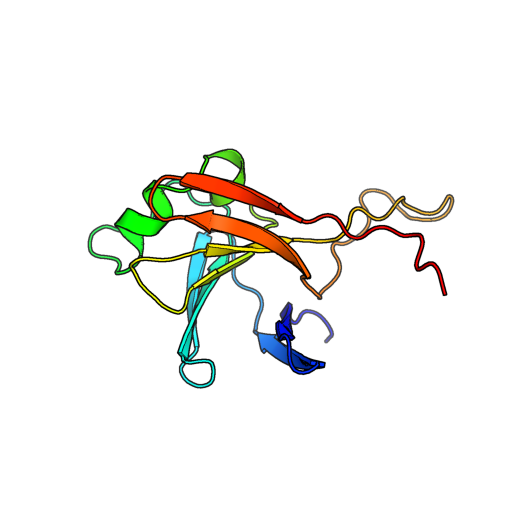O 1
ATOM 670 N N . VAL A 1 86 ? 10.076 -4.744 -19.814 1.00 63.91 86 VAL A N 1
ATOM 671 C CA . VAL A 1 86 ? 10.281 -5.791 -20.820 1.00 63.91 86 VAL A CA 1
ATOM 672 C C . VAL A 1 86 ? 11.519 -6.586 -20.390 1.00 63.91 86 VAL A C 1
ATOM 674 O O . VAL A 1 86 ? 12.590 -5.981 -20.272 1.00 63.91 86 VAL A O 1
ATOM 677 N N . PRO A 1 87 ? 11.402 -7.893 -20.090 1.00 68.38 87 PRO A N 1
ATOM 678 C CA . PRO A 1 87 ? 12.567 -8.708 -19.767 1.00 68.38 87 PRO A CA 1
ATOM 679 C C . PRO A 1 87 ? 13.556 -8.696 -20.937 1.00 68.38 87 PRO A C 1
ATOM 681 O O . PRO A 1 87 ? 13.150 -8.785 -22.098 1.00 68.38 87 PRO A O 1
ATOM 684 N N . GLY A 1 88 ? 14.847 -8.559 -20.641 1.00 71.81 88 GLY A N 1
ATOM 685 C CA . GLY A 1 88 ? 15.895 -8.721 -21.644 1.00 71.81 88 GLY A CA 1
ATOM 686 C C . GLY A 1 88 ? 15.951 -10.164 -22.146 1.00 71.81 88 GLY A C 1
ATOM 687 O O . GLY A 1 88 ? 15.496 -11.078 -21.464 1.00 71.81 88 GLY A O 1
ATOM 688 N N . ALA A 1 89 ? 16.539 -10.385 -23.325 1.00 77.00 89 ALA A N 1
ATOM 689 C CA . ALA A 1 89 ? 16.647 -11.722 -23.925 1.00 77.00 89 ALA A CA 1
ATOM 690 C C . ALA A 1 89 ? 17.362 -12.753 -23.022 1.00 77.00 89 ALA A C 1
ATOM 692 O O . ALA A 1 89 ? 17.101 -13.945 -23.133 1.00 77.00 89 ALA A O 1
ATOM 693 N N . GLU A 1 90 ? 18.211 -12.277 -22.108 1.00 82.62 90 GLU A N 1
ATOM 694 C CA . GLU A 1 90 ? 18.983 -13.088 -21.159 1.00 82.62 90 GLU A CA 1
ATOM 695 C C . GLU A 1 90 ? 18.352 -13.152 -19.748 1.00 82.62 90 GLU A C 1
ATOM 697 O O . GLU A 1 90 ? 18.897 -13.808 -18.859 1.00 82.62 90 GLU A O 1
ATOM 702 N N . ASP A 1 91 ? 17.228 -12.463 -19.499 1.00 77.00 91 ASP A N 1
ATOM 703 C CA . ASP A 1 91 ? 16.586 -12.447 -18.177 1.00 77.00 91 ASP A CA 1
ATOM 704 C C . ASP A 1 91 ? 15.851 -13.783 -17.921 1.00 77.00 91 ASP A C 1
ATOM 706 O O . ASP A 1 91 ? 15.010 -14.222 -18.709 1.00 77.00 91 ASP A O 1
ATOM 710 N N . VAL A 1 92 ? 16.119 -14.427 -16.777 1.00 77.19 92 VAL A N 1
ATOM 711 C CA . VAL A 1 92 ? 15.386 -15.633 -16.343 1.00 77.19 92 VAL A CA 1
ATOM 712 C C . VAL A 1 92 ? 13.953 -15.257 -15.960 1.00 77.19 92 VAL A C 1
ATOM 714 O O . VAL A 1 92 ? 13.741 -14.334 -15.173 1.00 77.19 92 VAL A O 1
ATOM 717 N N . LEU A 1 93 ? 12.965 -15.988 -16.489 1.00 78.44 93 LEU A N 1
ATOM 718 C CA . LEU A 1 93 ? 11.546 -15.710 -16.260 1.00 78.44 93 LEU A CA 1
ATOM 719 C C . LEU A 1 93 ? 10.915 -16.603 -15.171 1.00 78.44 93 LEU A C 1
ATOM 721 O O . LEU A 1 93 ? 11.133 -17.815 -15.183 1.00 78.44 93 LEU A O 1
ATOM 725 N N . PRO A 1 94 ? 10.066 -16.033 -14.289 1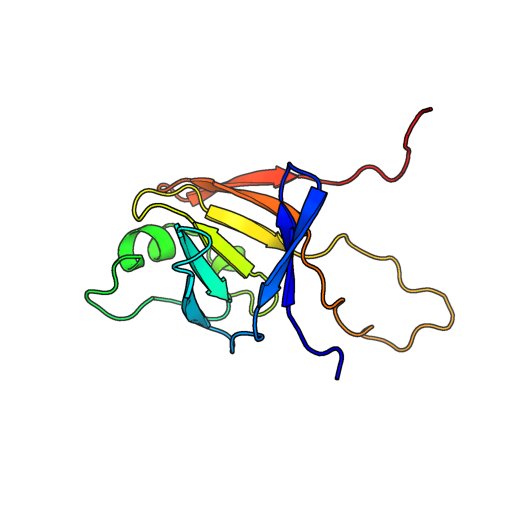.00 74.06 94 PRO A N 1
ATOM 726 C CA . PRO A 1 94 ? 9.772 -14.602 -14.177 1.00 74.06 94 PRO A CA 1
ATOM 727 C C . PRO A 1 94 ? 10.931 -13.845 -13.511 1.00 74.06 94 PRO A C 1
ATOM 729 O O . PRO A 1 94 ? 11.500 -14.314 -12.525 1.00 74.06 94 PRO A O 1
ATOM 732 N N . ALA A 1 95 ? 11.248 -12.654 -14.026 1.00 71.44 95 ALA A N 1
ATOM 733 C CA . ALA A 1 95 ? 12.249 -11.792 -13.410 1.00 71.44 95 ALA A CA 1
ATOM 734 C C . ALA A 1 95 ? 11.838 -11.454 -11.960 1.00 71.44 95 ALA A C 1
ATOM 736 O O . ALA A 1 95 ? 10.644 -11.262 -11.691 1.00 71.44 95 ALA A O 1
ATOM 737 N N . PRO A 1 96 ? 12.792 -11.368 -11.014 1.00 73.88 96 PRO A N 1
ATOM 738 C CA . PRO A 1 96 ? 12.480 -10.969 -9.650 1.00 73.88 96 PRO A CA 1
ATOM 739 C C . PRO A 1 96 ? 11.882 -9.559 -9.638 1.00 73.88 96 PRO A C 1
ATOM 741 O O . PRO A 1 96 ? 12.305 -8.676 -10.388 1.00 73.88 96 PRO A O 1
ATOM 744 N N . LEU A 1 97 ? 10.895 -9.337 -8.768 1.00 74.44 97 LEU A N 1
ATOM 745 C CA . LEU A 1 97 ? 10.310 -8.010 -8.608 1.00 74.44 97 LEU A CA 1
ATOM 746 C C . LEU A 1 97 ? 11.358 -7.051 -8.029 1.00 74.44 97 LEU A C 1
ATOM 748 O O . LEU A 1 97 ? 12.034 -7.421 -7.065 1.00 74.44 97 LEU A O 1
ATOM 752 N N . PRO A 1 98 ? 11.477 -5.822 -8.561 1.00 80.50 98 PRO A N 1
ATOM 753 C CA . PRO A 1 98 ? 12.412 -4.848 -8.017 1.00 80.50 98 PRO A CA 1
ATOM 754 C C . PRO A 1 98 ? 12.072 -4.521 -6.551 1.00 80.50 98 PRO A C 1
ATOM 756 O O . PRO A 1 98 ? 10.904 -4.608 -6.161 1.00 80.50 98 PRO A O 1
ATOM 759 N N . PRO A 1 99 ? 13.054 -4.117 -5.726 1.00 82.19 99 PRO A N 1
ATOM 760 C CA . PRO A 1 99 ? 12.810 -3.709 -4.338 1.00 82.19 99 PRO A CA 1
ATOM 761 C C . PRO A 1 99 ? 12.095 -2.350 -4.231 1.00 82.19 99 PRO A C 1
ATOM 763 O O . PRO A 1 99 ? 11.397 -2.084 -3.253 1.00 82.19 99 PRO A O 1
ATOM 766 N N . TYR A 1 100 ? 12.214 -1.492 -5.248 1.00 86.69 100 TYR A N 1
ATOM 767 C CA . TYR A 1 100 ? 11.510 -0.211 -5.299 1.00 86.69 100 TYR A CA 1
ATOM 768 C C . TYR A 1 100 ? 10.064 -0.371 -5.788 1.00 86.69 100 TYR A C 1
ATOM 770 O O . TYR A 1 100 ? 9.733 -1.282 -6.557 1.00 86.69 100 TYR A O 1
ATOM 778 N N . ARG A 1 101 ? 9.182 0.518 -5.329 1.00 88.88 101 ARG A N 1
ATOM 779 C CA . ARG A 1 101 ? 7.834 0.689 -5.884 1.00 88.88 101 ARG A CA 1
ATOM 780 C C . ARG A 1 101 ? 7.644 2.113 -6.373 1.00 88.88 101 ARG A C 1
ATOM 782 O O . ARG A 1 101 ? 8.122 3.067 -5.765 1.00 88.88 101 ARG A O 1
ATOM 789 N N . GLU A 1 102 ? 6.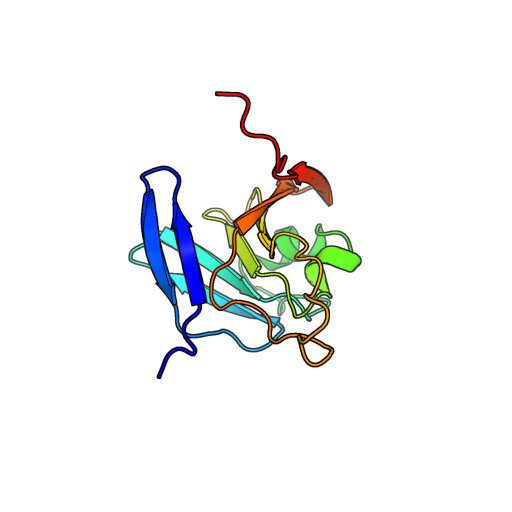908 2.230 -7.464 1.00 88.75 102 GLU A N 1
ATOM 790 C CA . GLU A 1 102 ? 6.581 3.492 -8.114 1.00 88.75 102 GLU A CA 1
ATOM 791 C C . GLU A 1 102 ? 5.082 3.761 -8.008 1.00 88.75 102 GLU A C 1
ATOM 793 O O . GLU A 1 102 ? 4.268 2.836 -7.916 1.00 88.75 102 GLU A O 1
ATOM 798 N N . LEU A 1 103 ? 4.704 5.039 -8.034 1.00 92.19 103 LEU A N 1
ATOM 799 C CA . LEU A 1 103 ? 3.305 5.436 -8.065 1.00 92.19 103 LEU A CA 1
ATOM 800 C C . LEU A 1 103 ? 2.706 5.095 -9.436 1.00 92.19 103 LEU A C 1
ATOM 802 O O . LEU A 1 103 ? 3.020 5.721 -10.443 1.00 92.19 103 LEU A O 1
ATOM 806 N N . THR A 1 104 ? 1.813 4.112 -9.453 1.00 92.62 104 THR A N 1
ATOM 807 C CA . THR A 1 104 ? 1.148 3.610 -10.670 1.00 92.62 104 THR A CA 1
ATOM 808 C C . THR A 1 104 ? -0.326 3.990 -10.726 1.00 92.62 104 THR A C 1
ATOM 810 O O . THR A 1 104 ? -0.988 3.797 -11.744 1.00 92.62 104 THR A O 1
ATOM 813 N N . GLY A 1 105 ? -0.862 4.573 -9.655 1.00 95.00 105 GLY A N 1
ATOM 814 C CA . GLY A 1 105 ? -2.220 5.083 -9.664 1.00 95.00 105 GLY A CA 1
ATOM 815 C C . GLY A 1 105 ? -2.711 5.602 -8.325 1.00 95.00 105 GLY A C 1
ATOM 816 O O . GLY A 1 105 ? -2.003 5.592 -7.317 1.00 95.00 105 GLY A O 1
ATOM 817 N N . LEU A 1 106 ? -3.967 6.029 -8.336 1.00 97.19 106 LEU A N 1
ATOM 818 C CA . LEU A 1 106 ? -4.748 6.408 -7.168 1.00 97.19 106 LEU A CA 1
ATOM 819 C C . LEU A 1 106 ? -6.055 5.623 -7.159 1.00 97.19 106 LEU A C 1
ATOM 821 O O . LEU A 1 106 ? -6.636 5.391 -8.218 1.00 97.19 106 LEU A O 1
ATOM 825 N N . ALA A 1 107 ? -6.557 5.289 -5.976 1.00 97.88 107 ALA A N 1
ATOM 826 C CA . ALA A 1 107 ? -7.945 4.878 -5.799 1.00 97.88 107 ALA A CA 1
ATOM 827 C C . ALA A 1 107 ? -8.616 5.749 -4.740 1.00 97.88 107 ALA A C 1
ATOM 829 O O . ALA A 1 107 ? -8.073 5.959 -3.654 1.00 97.88 107 ALA A O 1
ATOM 830 N N . ASP A 1 108 ? -9.804 6.261 -5.037 1.00 96.38 108 ASP A N 1
ATOM 831 C CA . ASP A 1 108 ? -10.583 6.990 -4.045 1.00 96.38 108 ASP A CA 1
ATOM 832 C C . ASP A 1 108 ? -11.392 6.048 -3.136 1.00 96.38 108 ASP A C 1
ATOM 834 O O . ASP A 1 108 ? -11.444 4.830 -3.316 1.00 96.38 108 ASP A O 1
ATOM 838 N N . ARG A 1 109 ? -12.067 6.626 -2.138 1.00 96.56 109 ARG A N 1
ATOM 839 C CA . ARG A 1 109 ? -12.890 5.877 -1.172 1.00 96.56 109 ARG A CA 1
ATOM 840 C C . ARG A 1 109 ? -14.137 5.207 -1.755 1.00 96.56 109 ARG A C 1
ATOM 842 O O . ARG A 1 109 ? -14.861 4.549 -1.012 1.00 96.56 109 ARG A O 1
ATOM 849 N N . PHE A 1 110 ? -14.433 5.440 -3.030 1.00 95.88 110 PHE A N 1
ATOM 850 C CA . PHE A 1 110 ? -15.554 4.849 -3.754 1.00 95.88 110 PHE A CA 1
ATOM 851 C C . PHE A 1 110 ? -15.089 3.775 -4.745 1.00 95.88 110 PHE A C 1
ATOM 853 O O . PHE A 1 110 ? -15.916 3.230 -5.470 1.00 95.88 110 PHE A O 1
ATOM 860 N N . GLY A 1 111 ? -13.786 3.476 -4.782 1.00 95.31 111 GLY A N 1
ATOM 861 C CA . GLY A 1 111 ? -13.208 2.492 -5.691 1.00 95.31 111 GLY A CA 1
ATOM 862 C C . GLY A 1 111 ? -12.943 3.021 -7.096 1.00 95.31 111 GLY A C 1
ATOM 863 O O . GLY A 1 111 ? -12.618 2.231 -7.979 1.00 95.31 111 GLY A O 1
ATOM 864 N N . ARG A 1 112 ? -13.061 4.336 -7.332 1.00 97.50 112 ARG A N 1
ATOM 865 C CA . ARG A 1 112 ? -12.695 4.927 -8.625 1.00 97.50 112 ARG A CA 1
ATOM 866 C C . ARG A 1 112 ? -11.184 5.038 -8.703 1.00 97.50 112 ARG A C 1
ATOM 868 O O . ARG A 1 112 ? -10.556 5.564 -7.783 1.00 97.50 112 ARG A O 1
ATOM 875 N N . THR A 1 113 ? -10.621 4.561 -9.805 1.00 97.38 113 THR A N 1
ATOM 876 C CA . THR A 1 113 ? -9.176 4.468 -9.991 1.00 97.38 113 THR A CA 1
ATOM 877 C C . THR A 1 113 ? -8.691 5.402 -11.083 1.00 97.38 113 THR A C 1
ATOM 879 O O . THR A 1 113 ? -9.338 5.553 -12.119 1.00 97.38 113 THR A O 1
ATOM 882 N N . LEU A 1 114 ? -7.515 5.977 -10.872 1.00 96.44 114 LEU A N 1
ATOM 883 C CA . LEU A 1 114 ? -6.746 6.663 -11.896 1.00 96.44 114 LEU A CA 1
ATOM 884 C C . LEU A 1 114 ? -5.410 5.939 -12.048 1.00 96.44 114 LEU A C 1
ATOM 886 O O . LEU A 1 114 ? -4.739 5.688 -11.052 1.00 96.44 114 LEU A O 1
ATOM 890 N N . THR A 1 115 ? -5.040 5.590 -13.276 1.00 92.19 115 THR A N 1
ATOM 891 C CA . THR A 1 115 ? -3.805 4.853 -13.574 1.00 92.19 115 THR A CA 1
ATOM 892 C C . THR A 1 115 ? -2.779 5.797 -14.178 1.00 92.19 115 THR A C 1
ATOM 894 O O . THR A 1 115 ? -3.065 6.488 -15.156 1.00 92.19 115 THR A O 1
ATOM 897 N N . TYR A 1 116 ? -1.578 5.797 -13.615 1.00 88.25 116 TYR A N 1
ATOM 898 C CA . TYR A 1 116 ? -0.419 6.479 -14.166 1.00 88.25 116 TYR A CA 1
ATOM 899 C C . TYR A 1 116 ? 0.424 5.491 -14.962 1.00 88.25 116 TYR A C 1
ATOM 901 O O . TYR A 1 116 ? 0.611 4.343 -14.560 1.00 88.25 116 TYR A O 1
ATOM 909 N N . ARG A 1 117 ? 0.957 5.952 -16.090 1.00 78.94 117 ARG A N 1
ATOM 910 C CA . ARG A 1 117 ? 1.987 5.240 -16.842 1.00 78.94 117 ARG A CA 1
ATOM 911 C C . ARG A 1 117 ? 3.173 6.167 -17.008 1.00 78.94 117 ARG A C 1
ATOM 913 O O . ARG A 1 117 ? 2.996 7.350 -17.288 1.00 78.94 117 ARG A O 1
ATOM 920 N N . ARG A 1 118 ? 4.370 5.621 -16.829 1.00 72.38 118 ARG A N 1
ATOM 921 C CA . ARG A 1 118 ? 5.602 6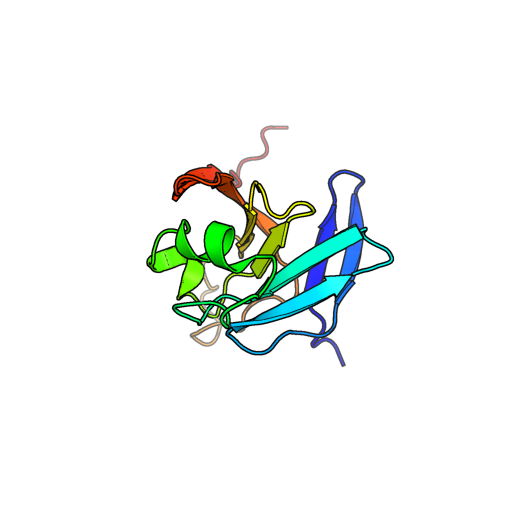.313 -17.182 1.00 72.38 118 ARG A CA 1
ATOM 922 C C . ARG A 1 118 ? 5.807 6.162 -18.685 1.00 72.38 118 ARG A C 1
ATOM 924 O O . ARG A 1 118 ? 5.940 5.039 -19.165 1.00 72.38 118 ARG A O 1
ATOM 931 N N . GLU A 1 119 ? 5.828 7.266 -19.424 1.00 69.81 119 GLU A N 1
ATOM 932 C CA . GLU A 1 119 ? 6.280 7.229 -20.814 1.00 69.81 119 GLU A CA 1
ATOM 933 C C . GLU A 1 119 ? 7.808 7.100 -20.847 1.00 69.81 119 GLU A C 1
ATOM 935 O O . GLU A 1 119 ? 8.525 7.780 -20.113 1.00 69.81 119 GLU A O 1
ATOM 940 N N . ALA A 1 120 ? 8.310 6.162 -21.652 1.00 60.31 120 ALA A N 1
ATOM 941 C CA . ALA A 1 120 ? 9.744 5.909 -21.796 1.00 60.31 120 ALA A CA 1
ATOM 942 C C . ALA A 1 120 ? 10.457 7.002 -22.613 1.00 60.31 120 ALA A C 1
ATOM 944 O O . ALA A 1 120 ? 11.673 7.154 -22.499 1.00 60.31 120 ALA A O 1
ATOM 945 N N . ALA A 1 121 ? 9.706 7.761 -23.414 1.00 56.72 121 ALA A N 1
ATOM 946 C CA . ALA A 1 121 ? 10.200 8.907 -24.158 1.00 56.72 121 ALA A CA 1
ATOM 947 C C . ALA A 1 121 ? 10.187 10.134 -23.240 1.00 56.72 121 ALA A C 1
ATOM 949 O O . ALA A 1 121 ? 9.191 10.840 -23.120 1.00 56.72 121 ALA A O 1
ATOM 950 N N . GLY A 1 122 ? 11.295 10.367 -22.542 1.00 48.72 122 GLY A N 1
ATOM 951 C CA . GLY A 1 122 ? 11.593 11.723 -22.111 1.00 48.72 122 GLY A CA 1
ATOM 952 C C . GLY A 1 122 ? 11.960 12.514 -23.359 1.00 48.72 122 GLY A C 1
ATOM 953 O O . GLY A 1 122 ? 13.093 12.388 -23.816 1.00 48.72 122 GLY A O 1
ATOM 954 N N . ASP A 1 123 ? 11.023 13.271 -23.926 1.00 45.59 123 ASP A N 1
ATOM 955 C CA . ASP A 1 123 ? 11.403 14.337 -24.851 1.00 45.59 123 ASP A CA 1
ATOM 956 C C . ASP A 1 123 ? 12.159 15.388 -24.026 1.00 45.59 123 ASP A C 1
ATOM 958 O O . ASP A 1 123 ? 11.594 16.063 -23.159 1.00 45.59 123 ASP A O 1
ATOM 962 N N . LEU A 1 124 ? 13.474 15.414 -24.246 1.00 43.38 124 LEU A N 1
ATOM 963 C CA . LEU A 1 124 ? 14.380 16.502 -23.893 1.00 43.38 124 LEU A CA 1
ATOM 964 C C . LEU A 1 124 ? 14.249 17.627 -24.920 1.00 43.38 124 LEU A C 1
ATOM 966 O O . LEU A 1 124 ? 14.215 17.307 -26.130 1.00 43.38 124 LEU A O 1
#

Sequence (124 aa):
RDDGLILNDNGGRSIHFEPLLPGEAVYSRSESMWLVRGGKAAQPDGHTLARLWGALPPDIRLSPHLYLATNSAQGPWWILGWSERVPGAEDVLPAPLPPYRELTGLADRFGRTLTYRREAAGDL